Protein AF-A0A8T4G841-F1 (afdb_monomer_lite)

Radius of gyration: 15.52 Å; chains: 1; bounding box: 30×25×42 Å

Structure (mmCIF, N/CA/C/O backbone):
data_AF-A0A8T4G841-F1
#
_entry.id   AF-A0A8T4G841-F1
#
loop_
_atom_site.group_PDB
_atom_site.id
_atom_site.type_symbol
_atom_site.label_atom_id
_atom_site.label_alt_id
_atom_site.label_comp_id
_atom_site.label_asym_id
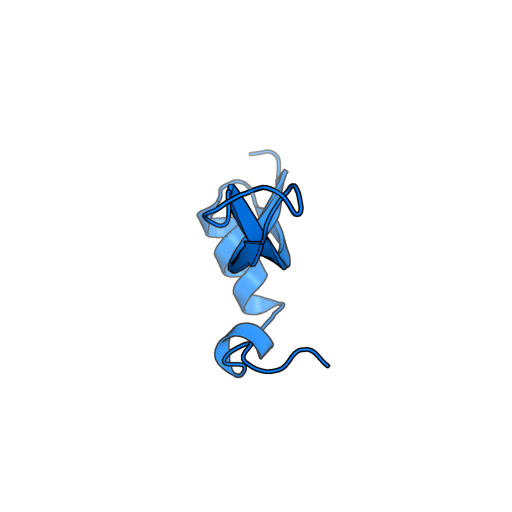_atom_site.label_entity_id
_atom_site.label_seq_id
_atom_site.pdbx_PDB_ins_code
_atom_site.Cartn_x
_atom_site.Cartn_y
_atom_site.Cartn_z
_atom_site.occupancy
_atom_site.B_iso_or_equiv
_atom_site.auth_seq_id
_atom_site.auth_comp_id
_atom_site.auth_asym_id
_atom_site.auth_atom_id
_atom_site.pdbx_PDB_model_num
ATOM 1 N N . MET A 1 1 ? -17.460 9.994 16.866 1.00 75.06 1 MET A N 1
ATOM 2 C CA . MET A 1 1 ? -17.393 10.392 15.440 1.00 75.06 1 MET A CA 1
ATOM 3 C C . MET A 1 1 ? -17.774 9.190 14.584 1.00 75.06 1 MET A C 1
ATOM 5 O O . MET A 1 1 ? -17.729 8.078 15.092 1.00 75.06 1 MET A O 1
ATOM 9 N N . LYS A 1 2 ? -18.225 9.386 13.339 1.00 91.44 2 LYS A N 1
ATOM 10 C CA . LYS A 1 2 ? -18.577 8.264 12.452 1.00 91.44 2 LYS A CA 1
ATOM 11 C C . LYS A 1 2 ? -17.295 7.635 11.897 1.00 91.44 2 LYS A C 1
ATOM 13 O O . LYS A 1 2 ? -16.482 8.371 11.340 1.00 91.44 2 LYS A O 1
ATOM 18 N N . LYS A 1 3 ? -17.155 6.311 12.022 1.00 93.81 3 LYS A N 1
ATOM 19 C CA . LYS A 1 3 ? -16.045 5.558 11.425 1.00 93.81 3 LYS A CA 1
ATOM 20 C C . LYS A 1 3 ? -16.071 5.637 9.897 1.00 93.81 3 LYS A C 1
ATOM 22 O O . LYS A 1 3 ? -17.141 5.737 9.285 1.00 93.81 3 LYS A O 1
ATOM 27 N N . ARG A 1 4 ? -14.885 5.619 9.300 1.00 96.62 4 ARG A N 1
ATOM 28 C CA . ARG A 1 4 ? -14.644 5.602 7.855 1.00 96.62 4 ARG A CA 1
ATOM 29 C C . ARG A 1 4 ? -1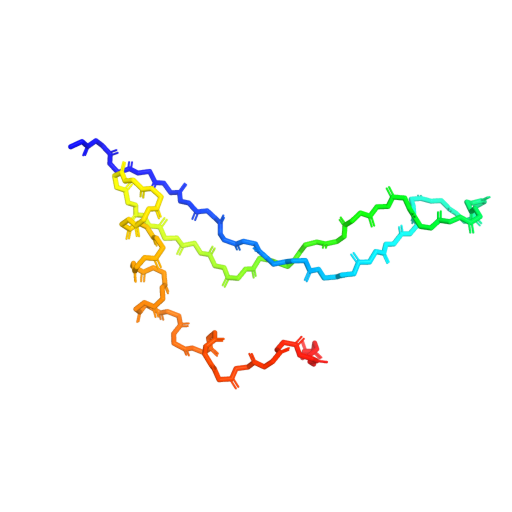3.712 4.445 7.533 1.00 96.62 4 ARG A C 1
ATOM 31 O O . ARG A 1 4 ? -12.896 4.079 8.371 1.00 96.62 4 ARG A O 1
ATOM 38 N N . LEU A 1 5 ? -13.833 3.915 6.323 1.00 97.06 5 LEU A N 1
ATOM 39 C CA . LEU A 1 5 ? -12.915 2.917 5.796 1.00 97.06 5 LEU A CA 1
ATOM 40 C C . LEU A 1 5 ? -11.703 3.621 5.181 1.00 97.06 5 LEU A C 1
ATOM 42 O O . LEU A 1 5 ? -11.867 4.493 4.327 1.00 97.06 5 LEU A O 1
ATOM 46 N N . PHE A 1 6 ? -10.511 3.228 5.612 1.00 97.38 6 PHE A N 1
ATOM 47 C CA . PHE A 1 6 ? -9.231 3.705 5.105 1.00 97.38 6 PHE A CA 1
ATOM 48 C C . PHE A 1 6 ? -8.530 2.592 4.334 1.00 97.38 6 PHE A C 1
ATOM 50 O O . PHE A 1 6 ? -8.676 1.411 4.653 1.00 97.38 6 PHE A O 1
ATOM 57 N N . MET A 1 7 ? -7.760 2.990 3.324 1.00 95.94 7 MET A N 1
ATOM 58 C CA . MET A 1 7 ? -6.921 2.107 2.525 1.00 95.94 7 MET A CA 1
ATOM 59 C C . MET A 1 7 ? -5.467 2.532 2.672 1.00 95.94 7 MET A C 1
ATOM 61 O O . MET A 1 7 ? -5.137 3.692 2.433 1.00 95.94 7 MET A O 1
ATOM 65 N N . PHE A 1 8 ? -4.614 1.584 3.048 1.00 93.19 8 PHE A N 1
ATOM 66 C CA . PHE A 1 8 ? -3.189 1.818 3.257 1.00 93.19 8 PHE A CA 1
ATOM 67 C C . PHE A 1 8 ? -2.408 1.345 2.039 1.00 93.19 8 PHE A C 1
ATOM 69 O O . PHE A 1 8 ? -2.576 0.210 1.587 1.00 93.19 8 PHE A O 1
ATOM 76 N N . LEU A 1 9 ? -1.567 2.230 1.510 1.00 91.62 9 LEU A N 1
ATOM 77 C CA . LEU A 1 9 ? -0.783 2.012 0.300 1.00 91.62 9 LEU A CA 1
ATOM 78 C C . LEU A 1 9 ? 0.709 2.148 0.611 1.00 91.62 9 LEU A C 1
ATOM 80 O O . LEU A 1 9 ? 1.098 2.958 1.452 1.00 91.62 9 LEU A O 1
ATOM 84 N N . THR A 1 10 ? 1.539 1.403 -0.112 1.00 88.19 10 THR A N 1
ATOM 85 C CA . THR A 1 10 ? 2.993 1.604 -0.164 1.00 88.19 10 THR A CA 1
ATOM 86 C C . THR A 1 10 ? 3.431 1.822 -1.611 1.00 88.19 10 THR A C 1
ATOM 88 O O . THR A 1 10 ? 2.824 1.231 -2.506 1.00 88.19 10 THR A O 1
ATOM 91 N N . PRO A 1 11 ? 4.465 2.637 -1.881 1.00 90.88 11 PRO A N 1
ATOM 92 C CA . PRO A 1 11 ? 5.070 2.701 -3.209 1.00 90.88 11 PRO A CA 1
ATOM 93 C C . PRO A 1 11 ? 5.583 1.325 -3.661 1.00 90.88 11 PRO A C 1
ATOM 95 O O . PRO A 1 11 ? 6.158 0.594 -2.851 1.00 90.88 11 PRO A O 1
ATOM 98 N N . ASP A 1 12 ? 5.409 1.011 -4.945 1.00 90.00 12 ASP A N 1
ATOM 99 C CA . ASP A 1 12 ? 5.812 -0.249 -5.594 1.00 90.00 12 ASP A CA 1
ATOM 100 C C . ASP A 1 12 ? 6.509 0.006 -6.947 1.00 90.00 12 ASP A C 1
ATOM 102 O O . ASP A 1 12 ? 6.234 -0.596 -7.986 1.00 90.00 12 ASP A O 1
ATOM 106 N N . GLY A 1 13 ? 7.415 0.984 -6.951 1.00 91.38 13 GLY A N 1
ATOM 107 C CA . GLY A 1 13 ? 8.176 1.360 -8.139 1.00 91.38 13 GLY A CA 1
ATOM 108 C C . GLY A 1 13 ? 7.357 2.145 -9.162 1.00 91.38 13 GLY A C 1
ATOM 109 O O . GLY A 1 13 ? 6.396 2.832 -8.826 1.00 91.38 13 GLY A O 1
ATOM 110 N N . VAL A 1 14 ? 7.791 2.089 -10.420 1.00 95.06 14 VAL A N 1
ATOM 111 C CA . VAL A 1 14 ? 7.266 2.927 -11.505 1.00 95.06 14 VAL A CA 1
ATOM 112 C C . VAL A 1 14 ? 7.118 2.126 -12.797 1.00 95.06 14 VAL A C 1
ATOM 114 O O . VAL A 1 14 ? 7.876 1.185 -13.044 1.00 95.06 14 VAL A O 1
ATOM 117 N N . THR A 1 15 ? 6.159 2.506 -13.637 1.00 95.06 15 THR A N 1
ATOM 118 C CA . THR A 1 15 ? 5.916 1.920 -14.961 1.00 95.06 15 THR A CA 1
ATOM 119 C C . THR A 1 15 ? 5.740 3.000 -16.032 1.00 95.06 15 THR A C 1
ATOM 121 O O . THR A 1 15 ? 5.673 4.195 -15.741 1.00 95.06 15 THR A O 1
ATOM 124 N N . TYR A 1 16 ? 5.706 2.575 -17.292 1.00 96.88 16 TYR A N 1
ATOM 125 C CA . TYR A 1 16 ? 5.465 3.439 -18.444 1.00 96.88 16 TYR A CA 1
ATOM 126 C C . TYR A 1 16 ? 3.992 3.343 -18.844 1.00 96.88 16 TYR A C 1
ATOM 128 O O . TYR A 1 16 ? 3.476 2.241 -19.043 1.00 96.88 16 TYR A O 1
ATOM 136 N N . SER A 1 17 ? 3.323 4.478 -19.029 1.00 95.25 17 SER A N 1
ATOM 137 C CA . SER A 1 17 ? 1.962 4.508 -19.584 1.00 95.25 17 SER A CA 1
ATOM 138 C C . SER A 1 17 ? 1.926 4.122 -21.070 1.00 95.25 17 SER A C 1
ATOM 140 O O . SER A 1 17 ? 0.898 3.675 -21.579 1.00 95.25 17 SER A O 1
ATOM 142 N N . SER A 1 18 ? 3.054 4.284 -21.772 1.00 95.75 18 SER A N 1
ATOM 143 C CA . SER A 1 18 ? 3.200 4.029 -23.204 1.00 95.75 18 SER A CA 1
ATOM 144 C C . SER A 1 18 ? 4.625 3.610 -23.567 1.00 95.75 18 SER A C 1
ATOM 146 O O . SER A 1 18 ? 5.598 4.113 -23.009 1.00 95.75 18 SER A O 1
ATOM 148 N N . CYS A 1 19 ? 4.765 2.740 -24.573 1.00 87.81 19 CYS A N 1
ATOM 149 C CA . CYS A 1 19 ? 6.060 2.243 -25.054 1.00 87.81 19 CYS A CA 1
ATOM 150 C C . CYS A 1 19 ? 6.975 3.332 -25.649 1.00 87.81 19 CYS A C 1
ATOM 152 O O . CYS A 1 19 ? 8.164 3.086 -25.827 1.00 87.81 19 CYS A O 1
ATOM 154 N N . GLY A 1 20 ? 6.434 4.503 -26.002 1.00 92.94 20 GLY A N 1
ATOM 155 C CA . GLY A 1 20 ? 7.202 5.617 -26.574 1.00 92.94 20 GLY A CA 1
ATOM 156 C C . GLY A 1 20 ? 7.842 6.550 -25.542 1.00 92.94 20 GLY A C 1
ATOM 157 O O . GLY A 1 20 ? 8.570 7.466 -25.925 1.00 92.94 20 GLY A O 1
ATOM 158 N N . ASN A 1 21 ? 7.563 6.351 -24.253 1.00 95.25 21 ASN A N 1
ATOM 159 C CA . ASN A 1 21 ? 8.055 7.223 -23.194 1.00 95.25 21 ASN A CA 1
ATOM 160 C C . ASN A 1 21 ? 9.535 6.941 -22.889 1.00 95.25 21 ASN A C 1
ATOM 162 O O . ASN A 1 21 ? 9.963 5.794 -22.797 1.00 95.25 21 ASN A O 1
ATOM 166 N N . ILE A 1 22 ? 10.319 8.009 -22.714 1.00 95.12 22 ILE A N 1
ATOM 167 C CA . ILE A 1 22 ? 11.766 7.930 -22.429 1.00 95.12 22 ILE A CA 1
ATOM 168 C C . ILE A 1 22 ? 12.025 7.679 -20.935 1.00 95.12 22 ILE A C 1
ATOM 170 O O . ILE A 1 22 ? 13.036 7.085 -20.569 1.00 95.12 22 ILE A O 1
ATOM 174 N N . TYR A 1 23 ? 11.096 8.107 -20.079 1.00 95.62 23 TYR A N 1
ATOM 175 C CA . TYR A 1 23 ? 11.133 7.919 -18.632 1.00 95.62 23 TYR A CA 1
ATOM 176 C C . TYR A 1 23 ? 9.797 7.343 -18.156 1.00 95.62 23 TYR A C 1
ATOM 178 O O . TYR A 1 23 ? 8.772 7.650 -18.773 1.00 95.62 23 TYR A O 1
ATOM 186 N N . PRO A 1 24 ? 9.791 6.522 -17.091 1.00 95.75 24 PRO A N 1
ATOM 187 C CA . PRO A 1 24 ? 8.551 6.037 -16.509 1.00 95.75 24 PRO A CA 1
ATOM 188 C C . PRO A 1 24 ? 7.758 7.216 -15.937 1.00 95.75 24 PRO A C 1
ATOM 190 O O . PRO A 1 24 ? 8.326 8.125 -15.329 1.00 95.75 24 PRO A O 1
ATOM 193 N N . ASP A 1 25 ? 6.453 7.204 -16.172 1.00 96.25 25 ASP A N 1
ATOM 194 C CA . ASP A 1 25 ? 5.535 8.310 -15.891 1.00 96.25 25 ASP A CA 1
ATOM 195 C C . ASP A 1 25 ? 4.332 7.886 -15.039 1.00 96.25 25 ASP A C 1
ATOM 197 O O . ASP A 1 25 ? 3.401 8.665 -14.839 1.00 96.25 25 ASP A O 1
ATOM 201 N N . VAL A 1 26 ? 4.348 6.653 -14.534 1.00 96.25 26 VAL A N 1
ATOM 202 C CA . VAL A 1 26 ? 3.287 6.096 -13.697 1.00 96.25 26 VAL A CA 1
ATOM 203 C C . VAL A 1 26 ? 3.898 5.534 -12.422 1.00 96.25 26 VAL A C 1
ATOM 205 O O . VAL A 1 26 ? 4.679 4.586 -12.473 1.00 96.25 26 VAL A O 1
ATOM 208 N N . ASP A 1 27 ? 3.509 6.094 -11.280 1.00 95.62 27 ASP A N 1
ATOM 209 C CA . ASP A 1 27 ? 3.843 5.544 -9.969 1.00 95.62 27 ASP A CA 1
ATOM 210 C C . ASP A 1 27 ? 2.944 4.346 -9.659 1.00 95.62 27 ASP A C 1
ATOM 212 O O . ASP A 1 27 ? 1.713 4.437 -9.710 1.00 95.62 27 ASP A O 1
ATOM 216 N N . ASN A 1 28 ? 3.560 3.223 -9.304 1.00 93.75 28 ASN A N 1
ATOM 217 C CA . ASN A 1 28 ? 2.840 2.052 -8.837 1.00 93.75 28 ASN A CA 1
ATOM 218 C C . ASN A 1 28 ? 2.724 2.097 -7.315 1.00 93.75 28 ASN A C 1
ATOM 220 O O . ASN A 1 28 ? 3.665 2.450 -6.603 1.00 93.75 28 ASN A O 1
ATOM 224 N N . PHE A 1 29 ? 1.563 1.685 -6.817 1.00 93.00 29 PHE A N 1
ATOM 225 C CA . PHE A 1 29 ? 1.309 1.524 -5.395 1.00 93.00 29 PHE A CA 1
ATOM 226 C C . PHE A 1 29 ? 0.724 0.144 -5.135 1.00 93.00 29 PHE A C 1
ATOM 228 O O . PHE A 1 29 ? -0.189 -0.300 -5.835 1.00 93.00 29 PHE A O 1
ATOM 235 N N . GLN A 1 30 ? 1.208 -0.502 -4.083 1.00 88.50 30 GLN A N 1
ATOM 236 C CA . GLN A 1 30 ? 0.645 -1.738 -3.575 1.00 88.50 30 GLN A CA 1
ATOM 237 C C . GLN A 1 30 ? -0.324 -1.429 -2.435 1.00 88.50 30 GLN A C 1
ATOM 239 O O . GLN A 1 30 ? -0.018 -0.659 -1.522 1.00 88.50 30 GLN A O 1
ATOM 244 N N . VAL A 1 31 ? -1.492 -2.070 -2.467 1.00 91.12 31 VAL A N 1
ATOM 245 C CA . VAL A 1 31 ? -2.437 -2.041 -1.348 1.00 91.12 31 VAL A CA 1
ATOM 246 C C . VAL A 1 31 ? -1.922 -2.955 -0.243 1.00 91.12 31 VAL A C 1
ATOM 248 O O . VAL A 1 31 ? -1.773 -4.158 -0.448 1.00 91.12 31 VAL A O 1
ATOM 251 N N . LEU A 1 32 ? -1.680 -2.386 0.936 1.00 89.31 32 LEU A N 1
ATOM 252 C CA . LEU A 1 32 ? -1.292 -3.136 2.129 1.00 89.31 32 LEU A CA 1
ATOM 253 C C . LEU A 1 32 ? -2.505 -3.712 2.865 1.00 89.31 32 LEU A C 1
ATOM 255 O O . LEU A 1 32 ? -2.425 -4.795 3.439 1.00 89.31 32 LEU A O 1
ATOM 259 N N . GLY A 1 33 ? -3.627 -2.992 2.857 1.00 91.25 33 GLY A N 1
ATOM 260 C CA . GLY A 1 33 ? -4.865 -3.442 3.479 1.00 91.25 33 GLY A CA 1
ATOM 261 C C . GLY A 1 33 ? -5.852 -2.315 3.747 1.00 91.25 33 GLY A C 1
ATOM 262 O O . GLY A 1 33 ? -5.648 -1.165 3.351 1.00 91.25 33 GLY A O 1
ATOM 263 N N . LEU A 1 34 ? -6.938 -2.679 4.425 1.00 94.81 34 LEU A N 1
ATOM 264 C CA . LEU A 1 34 ? -8.039 -1.794 4.786 1.00 94.81 34 LEU A CA 1
ATOM 265 C C . LEU A 1 34 ? -8.270 -1.845 6.301 1.00 94.81 34 LEU A C 1
ATOM 267 O O . LEU A 1 34 ? -8.144 -2.917 6.894 1.00 94.81 34 LEU A O 1
ATOM 271 N N . ALA A 1 35 ? -8.651 -0.722 6.908 1.00 96.69 35 ALA A N 1
ATOM 272 C CA . ALA A 1 35 ? -9.134 -0.683 8.291 1.00 96.69 35 ALA A CA 1
ATOM 273 C C . ALA A 1 35 ? -10.093 0.489 8.522 1.00 96.69 35 ALA A C 1
ATOM 275 O O . ALA A 1 35 ? -10.126 1.445 7.746 1.00 96.69 35 ALA A O 1
ATOM 276 N N . GLU A 1 36 ? -10.885 0.416 9.591 1.00 96.56 36 GLU A N 1
ATOM 277 C CA . GLU A 1 36 ? -11.827 1.471 9.954 1.00 96.56 36 GLU A CA 1
ATOM 278 C C . GLU A 1 36 ? -11.346 2.291 11.150 1.00 96.56 36 GLU A C 1
ATOM 280 O O . GLU A 1 36 ? -10.900 1.739 12.151 1.00 96.56 36 GLU A O 1
ATOM 285 N N . GLY A 1 37 ? -11.553 3.604 11.095 1.00 96.81 37 GLY A N 1
ATOM 286 C CA . GLY A 1 37 ? -11.269 4.506 12.212 1.00 96.81 37 GLY A CA 1
ATOM 287 C C . GLY A 1 37 ? -12.102 5.779 12.148 1.00 96.81 37 GLY A C 1
ATOM 288 O O . GLY A 1 37 ? -12.732 6.092 11.133 1.00 96.81 37 GLY A O 1
ATOM 289 N N . SER A 1 38 ? -12.155 6.515 13.252 1.00 97.19 38 SER A N 1
ATOM 290 C CA . SER A 1 38 ? -12.698 7.877 13.278 1.00 97.19 38 SER A CA 1
ATOM 291 C C . SER A 1 38 ? -11.666 8.902 12.798 1.00 97.19 38 SER A C 1
ATOM 293 O O . SER A 1 38 ? -12.062 9.962 12.307 1.00 97.19 38 SER A O 1
ATOM 295 N N . THR A 1 39 ? -10.375 8.576 12.925 1.00 96.75 39 THR A N 1
ATOM 296 C CA . THR A 1 39 ? -9.224 9.323 12.394 1.00 96.75 39 THR A CA 1
ATOM 297 C C . THR A 1 39 ? -8.296 8.394 11.608 1.00 96.75 39 THR A C 1
ATOM 299 O O . THR A 1 39 ? -8.466 7.172 11.630 1.00 96.75 39 THR A O 1
ATOM 302 N N . GLU A 1 40 ? -7.330 8.982 10.903 1.00 95.88 40 GLU A N 1
ATOM 303 C CA . GLU A 1 40 ? -6.297 8.244 10.170 1.00 95.88 40 GLU A CA 1
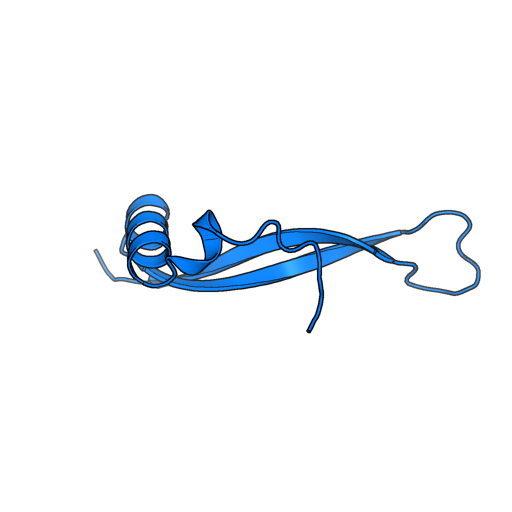ATOM 304 C C . GLU A 1 40 ? -5.412 7.431 11.123 1.00 95.88 40 GLU A C 1
ATOM 306 O O . GLU A 1 40 ? -5.121 6.271 10.845 1.00 95.88 40 GLU A O 1
ATOM 311 N N . GLU A 1 41 ? -5.056 8.000 12.276 1.00 96.75 41 GLU A N 1
ATOM 312 C CA . GLU A 1 41 ? -4.231 7.347 13.296 1.00 96.75 41 GLU A CA 1
ATOM 313 C C . GLU A 1 41 ? -4.941 6.135 13.907 1.00 96.75 41 GLU A C 1
ATOM 315 O O . GLU A 1 41 ? -4.354 5.059 13.964 1.00 96.75 41 GLU A O 1
ATOM 320 N N . GLU A 1 42 ? -6.219 6.273 14.289 1.00 97.19 42 GLU A N 1
ATOM 321 C CA . GLU A 1 42 ? -7.016 5.155 14.826 1.00 97.19 42 GLU A CA 1
ATOM 322 C C . GLU A 1 42 ? -7.113 4.014 13.802 1.00 97.19 42 GLU A C 1
ATOM 324 O O . GLU A 1 42 ? -6.939 2.844 14.141 1.00 97.19 42 GLU A O 1
ATOM 329 N N . ALA A 1 43 ? -7.356 4.350 12.531 1.00 96.88 43 ALA A N 1
ATOM 330 C CA . ALA A 1 43 ? -7.421 3.357 11.466 1.00 96.88 43 ALA A CA 1
ATOM 331 C C . ALA A 1 43 ? -6.059 2.693 11.210 1.00 96.88 43 ALA A C 1
ATOM 333 O O . ALA A 1 43 ? -6.009 1.502 10.907 1.00 96.88 43 ALA A O 1
ATOM 334 N N . PHE A 1 44 ? -4.957 3.441 11.320 1.00 95.25 44 PHE A N 1
ATOM 335 C CA . PHE A 1 44 ? -3.614 2.907 11.108 1.00 95.25 44 PHE A CA 1
ATOM 336 C C . PHE A 1 44 ? -3.191 1.967 12.239 1.00 95.25 44 PHE A C 1
ATOM 338 O O . PHE A 1 44 ? -2.658 0.890 11.972 1.00 95.25 44 PHE A O 1
ATOM 345 N N . GLU A 1 45 ? -3.485 2.320 13.491 1.00 95.31 45 GLU A N 1
ATOM 346 C CA . GLU A 1 45 ? -3.269 1.435 14.639 1.00 95.31 45 GLU A CA 1
ATOM 347 C C . GLU A 1 45 ? -4.071 0.135 14.504 1.00 95.31 45 GLU A C 1
ATOM 349 O O . GLU A 1 45 ? -3.517 -0.954 14.685 1.00 95.31 45 GLU A O 1
ATOM 354 N N . GLU A 1 46 ? -5.348 0.232 14.120 1.00 95.56 46 GLU A N 1
ATOM 355 C CA . GLU A 1 46 ? -6.182 -0.943 13.858 1.00 95.56 46 GLU A CA 1
ATOM 356 C C . GLU A 1 46 ? -5.581 -1.806 12.742 1.00 95.56 46 GLU A C 1
ATOM 358 O O . GLU A 1 46 ? -5.374 -3.005 12.934 1.00 95.56 46 GLU A O 1
ATOM 363 N N . PHE A 1 47 ? -5.201 -1.196 11.614 1.00 95.25 47 PHE A N 1
ATOM 364 C CA . PHE A 1 47 ? -4.560 -1.887 10.496 1.00 95.25 47 PHE A CA 1
ATOM 365 C C . PHE A 1 47 ? -3.313 -2.675 10.926 1.00 95.25 47 PHE A C 1
ATOM 367 O O . PHE A 1 47 ? -3.188 -3.850 10.564 1.00 95.25 47 PHE A O 1
ATOM 374 N N . LEU A 1 48 ? -2.412 -2.070 11.708 1.00 92.62 48 LEU A N 1
ATOM 375 C CA . LEU A 1 48 ? -1.192 -2.727 12.191 1.00 92.62 48 LEU A CA 1
ATOM 376 C C . LEU A 1 48 ? -1.499 -3.892 13.144 1.00 92.62 48 LEU A C 1
ATOM 378 O O . LEU A 1 48 ? -0.809 -4.917 13.113 1.00 92.62 48 LEU A O 1
ATOM 382 N N . ASN A 1 49 ? -2.547 -3.765 13.961 1.00 91.81 49 ASN A N 1
ATOM 383 C CA . ASN A 1 49 ? -2.982 -4.823 14.869 1.00 91.81 49 ASN A CA 1
ATOM 384 C C . ASN A 1 49 ? -3.535 -6.041 14.117 1.00 91.81 49 ASN A C 1
ATOM 386 O O . ASN A 1 49 ? -3.236 -7.179 14.503 1.00 91.81 49 ASN A O 1
ATOM 390 N N . THR A 1 50 ? -4.302 -5.825 13.042 1.00 88.19 50 THR A N 1
ATOM 391 C CA . THR A 1 50 ? -4.882 -6.916 12.241 1.00 88.19 50 THR A CA 1
ATOM 392 C C . THR A 1 50 ? -3.883 -7.516 11.244 1.00 88.19 50 THR A C 1
ATOM 394 O O . THR A 1 50 ? -3.927 -8.719 10.988 1.00 88.19 50 THR A O 1
ATOM 397 N N . ASN A 1 51 ? -2.948 -6.720 10.713 1.00 86.19 51 ASN A N 1
ATOM 398 C CA . ASN A 1 51 ? -2.047 -7.107 9.619 1.00 86.19 51 A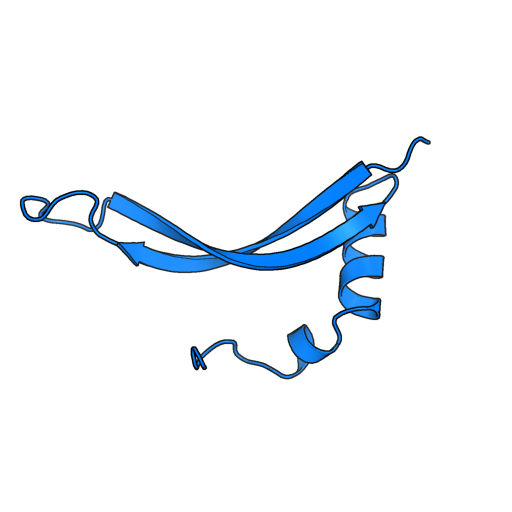SN A CA 1
ATOM 399 C C . ASN A 1 51 ? -0.586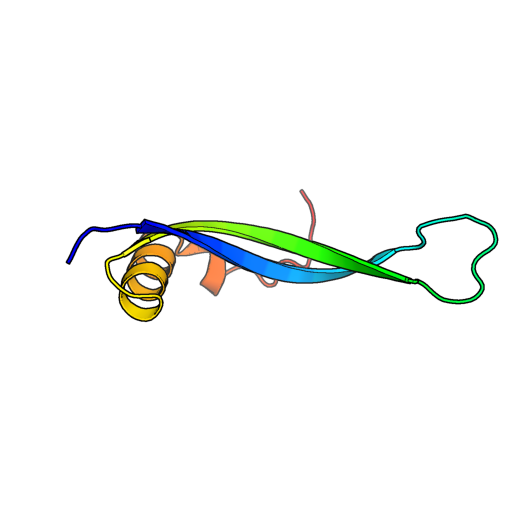 -7.216 10.078 1.00 86.19 51 ASN A C 1
ATOM 401 O O . ASN A 1 51 ? 0.324 -6.621 9.502 1.00 86.19 51 ASN A O 1
ATOM 405 N N . LYS A 1 52 ? -0.330 -8.040 11.103 1.00 84.12 52 LYS A N 1
ATOM 406 C CA . LYS A 1 52 ? 1.019 -8.222 11.682 1.00 84.12 52 LYS A CA 1
ATOM 407 C C . LYS A 1 52 ? 2.087 -8.679 10.683 1.00 84.12 52 LYS A C 1
ATOM 409 O O . LYS A 1 52 ? 3.276 -8.513 10.946 1.00 84.12 52 LYS A O 1
ATOM 414 N N . CYS A 1 53 ? 1.688 -9.261 9.550 1.00 78.69 53 CYS A N 1
ATOM 415 C CA . CYS A 1 53 ? 2.605 -9.636 8.476 1.00 78.69 53 CYS A CA 1
ATOM 416 C C . CYS A 1 53 ? 3.418 -8.438 7.964 1.00 78.69 53 CYS A C 1
ATOM 418 O O . CYS A 1 53 ? 4.579 -8.626 7.613 1.00 78.69 53 CYS A O 1
ATOM 420 N N . VAL A 1 54 ? 2.868 -7.221 8.017 1.00 82.62 54 VAL A N 1
ATOM 421 C CA . VAL A 1 54 ? 3.515 -5.984 7.550 1.00 82.62 54 VAL A CA 1
ATOM 422 C C . VAL A 1 54 ? 4.862 -5.735 8.232 1.00 82.62 54 VAL A C 1
ATOM 424 O O . VAL A 1 54 ? 5.773 -5.211 7.603 1.00 82.62 54 VAL A O 1
ATOM 427 N N . PHE A 1 55 ? 5.036 -6.180 9.478 1.00 81.25 55 PHE A N 1
ATOM 428 C CA . PHE A 1 55 ? 6.307 -6.055 10.200 1.00 81.25 55 PHE A CA 1
ATOM 429 C C . PHE A 1 55 ? 7.357 -7.097 9.799 1.00 81.25 55 PHE A C 1
ATOM 431 O O . PHE A 1 55 ? 8.545 -6.900 10.038 1.00 81.25 55 PHE A O 1
ATOM 438 N N . ASN A 1 56 ? 6.927 -8.218 9.222 1.00 77.75 56 ASN A N 1
ATOM 439 C CA . ASN A 1 56 ? 7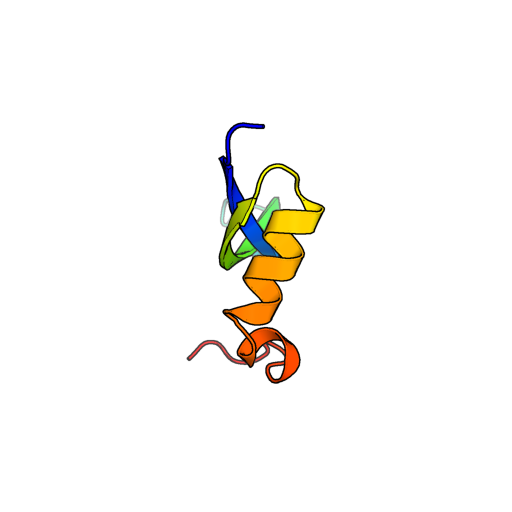.779 -9.377 8.958 1.00 77.75 56 ASN A CA 1
ATOM 440 C C . ASN A 1 56 ? 8.130 -9.539 7.478 1.00 77.75 56 ASN A C 1
ATOM 442 O O . ASN A 1 56 ? 8.992 -10.354 7.145 1.00 77.75 56 ASN A O 1
ATOM 446 N N . THR A 1 57 ? 7.471 -8.802 6.581 1.00 70.31 57 THR A N 1
ATOM 447 C CA . THR A 1 57 ? 7.800 -8.831 5.157 1.00 70.31 57 THR A CA 1
ATOM 448 C C . THR A 1 57 ? 8.526 -7.555 4.757 1.00 70.31 57 THR A C 1
ATOM 450 O O . THR A 1 57 ? 8.105 -6.455 5.088 1.00 70.31 57 THR A O 1
ATOM 453 N N . ASN A 1 58 ? 9.594 -7.705 3.974 1.00 64.44 58 ASN A N 1
ATOM 454 C CA . ASN A 1 58 ? 10.203 -6.580 3.265 1.00 64.44 58 ASN A CA 1
ATOM 455 C C . ASN A 1 58 ? 9.487 -6.283 1.935 1.00 64.44 58 ASN A C 1
ATOM 457 O O . ASN A 1 58 ? 10.042 -5.550 1.124 1.00 64.44 58 ASN A O 1
ATOM 461 N N . PHE A 1 59 ? 8.343 -6.931 1.663 1.00 64.19 59 PHE A N 1
ATOM 462 C CA . PHE A 1 59 ? 7.583 -6.847 0.406 1.00 64.19 59 PHE A CA 1
ATOM 463 C C . PHE A 1 59 ? 8.426 -7.035 -0.876 1.00 64.19 59 PHE A C 1
ATOM 465 O O . PHE A 1 59 ? 8.020 -6.658 -1.963 1.00 64.19 59 PHE A O 1
ATOM 472 N N . LYS A 1 60 ? 9.610 -7.663 -0.770 1.00 58.00 60 LYS A N 1
ATOM 473 C CA . LYS A 1 60 ? 10.567 -7.827 -1.883 1.00 58.00 60 LYS A CA 1
ATOM 474 C C . LYS A 1 60 ? 10.198 -8.926 -2.879 1.00 58.00 60 LYS A C 1
ATOM 476 O O . LYS A 1 60 ? 10.830 -9.005 -3.925 1.00 58.00 60 LYS A O 1
ATOM 481 N N . ASN A 1 61 ? 9.229 -9.777 -2.550 1.00 51.38 61 ASN A N 1
ATOM 482 C CA . ASN A 1 61 ? 8.816 -10.891 -3.394 1.00 51.38 61 ASN A CA 1
ATOM 483 C C . ASN A 1 61 ? 7.306 -10.815 -3.617 1.00 51.38 61 ASN A C 1
ATOM 485 O O . ASN A 1 61 ? 6.534 -10.964 -2.670 1.00 51.38 61 ASN A O 1
ATOM 489 N N . VAL A 1 62 ? 6.913 -10.609 -4.871 1.00 52.19 62 VAL A N 1
ATOM 490 C CA . VAL A 1 62 ? 5.562 -10.905 -5.355 1.00 52.19 62 VAL A CA 1
ATOM 491 C C . VAL A 1 62 ? 5.438 -12.433 -5.379 1.00 52.19 62 VAL A C 1
ATOM 493 O O . VAL A 1 62 ? 6.286 -13.092 -5.984 1.00 52.19 62 VAL A O 1
ATOM 496 N N . ILE A 1 63 ? 4.460 -12.995 -4.662 1.00 48.41 63 ILE A N 1
ATOM 497 C CA . ILE A 1 63 ? 4.115 -14.429 -4.720 1.00 48.41 63 ILE A CA 1
ATOM 498 C C . ILE A 1 63 ? 3.044 -14.619 -5.788 1.00 48.41 63 ILE A C 1
ATOM 500 O O . ILE A 1 63 ? 2.086 -13.814 -5.776 1.00 48.41 63 ILE A O 1
#

pLDDT: mean 88.68, std 12.06, range [48.41, 97.38]

Sequence (63 aa):
MKKRLFMFLTPDGVTYSSCGNIYPDVDNFQVLGLAEGSTEEEAFEEFLNTNKCVFNTNFKNVI

Secondary structure (DSSP, 8-state):
---EEEEEEEEEEEE-SSTT-SS--EEEEEEEEEEEESSHHHHHHHHHHH-GGGGT--S----

Foldseek 3Di:
DDKDKDWDKDWDDFADPDPPDPDTDGTDIDTQDMAIDPDPVRRVVVSCVVRVVVVVDPVPDDD